Protein AF-C6DKJ7-F1 (afdb_monomer)

Solvent-accessible surface area (backbone atoms only — not comparable to full-atom values): 7441 Å² total; per-residue (Å²): 131,73,74,78,54,55,64,59,54,50,43,50,53,52,26,41,51,47,9,17,54,28,0,32,54,20,12,51,57,37,45,74,79,52,67,38,69,73,48,68,79,42,57,70,64,60,44,50,50,52,48,45,51,53,3,28,54,41,7,52,66,43,38,61,57,52,24,60,75,70,73,45,65,43,76,41,64,68,49,15,34,53,46,4,19,51,41,1,23,50,49,41,45,51,53,29,50,52,49,36,51,53,49,54,54,50,53,54,54,52,50,52,52,53,50,50,53,52,49,51,54,53,52,55,51,53,51,53,52,54,56,68,72,56,71,88,84,79,78,80,84,79,132

Radius of gyration: 30.38 Å; Cα contacts (8 Å, |Δi|>4): 147; chains: 1; bounding box: 71×25×101 Å

Structure (mmCIF, N/CA/C/O backbone):
data_AF-C6DKJ7-F1
#
_entry.id   AF-C6DKJ7-F1
#
loop_
_atom_site.group_PDB
_atom_site.id
_atom_site.type_symbol
_atom_site.label_atom_id
_atom_site.label_alt_id
_atom_site.label_comp_id
_atom_site.label_asym_id
_atom_site.label_entity_id
_atom_site.label_seq_id
_atom_site.pdbx_PDB_ins_code
_atom_site.Cartn_x
_atom_site.Cartn_y
_atom_site.Cartn_z
_atom_site.occupancy
_atom_site.B_iso_or_equiv
_atom_site.auth_seq_id
_atom_site.auth_comp_id
_atom_site.auth_asym_id
_atom_site.auth_atom_id
_atom_site.pdbx_PDB_model_num
ATOM 1 N N . MET A 1 1 ? 33.223 12.433 -13.698 1.00 50.94 1 MET A N 1
ATOM 2 C CA . MET A 1 1 ? 31.825 12.164 -13.315 1.00 50.94 1 MET A CA 1
ATOM 3 C C . MET A 1 1 ? 31.233 11.403 -14.484 1.00 50.94 1 MET A C 1
ATOM 5 O O . MET A 1 1 ? 31.073 11.998 -15.542 1.00 50.94 1 MET A O 1
ATOM 9 N N . ASP A 1 2 ? 31.111 10.082 -14.354 1.00 52.84 2 ASP A N 1
ATOM 10 C CA . ASP A 1 2 ? 30.695 9.205 -15.452 1.00 52.84 2 ASP A CA 1
ATOM 11 C C . ASP A 1 2 ? 29.258 9.528 -15.867 1.00 52.84 2 ASP A C 1
ATOM 13 O O . ASP A 1 2 ? 28.304 9.329 -15.116 1.00 52.84 2 ASP A O 1
ATOM 17 N N . THR A 1 3 ? 29.101 10.058 -17.076 1.00 59.78 3 THR A N 1
ATOM 18 C CA . THR A 1 3 ? 27.813 10.469 -17.653 1.00 59.78 3 THR A CA 1
ATOM 19 C C . THR A 1 3 ? 26.921 9.283 -18.030 1.00 59.78 3 THR A C 1
ATOM 21 O O . THR A 1 3 ? 25.746 9.473 -18.334 1.00 59.78 3 THR A O 1
ATOM 24 N N . SER A 1 4 ? 27.442 8.056 -17.951 1.00 61.59 4 SER A N 1
ATOM 25 C CA . SER A 1 4 ? 26.729 6.798 -18.195 1.00 61.59 4 SER A CA 1
ATOM 26 C C . SER A 1 4 ? 25.789 6.377 -17.057 1.00 61.59 4 SER A C 1
ATOM 28 O O . SER A 1 4 ? 24.898 5.565 -17.291 1.00 61.59 4 SER A O 1
ATOM 30 N N . GLN A 1 5 ? 25.932 6.935 -15.847 1.00 60.50 5 GLN A N 1
ATOM 31 C CA . GLN A 1 5 ? 25.065 6.594 -14.705 1.00 60.50 5 GLN A CA 1
ATOM 32 C C . GLN A 1 5 ? 23.765 7.402 -14.643 1.00 60.50 5 GLN A C 1
ATOM 34 O O . GLN A 1 5 ? 22.784 6.947 -14.059 1.00 60.50 5 GLN A O 1
ATOM 39 N N . LEU A 1 6 ? 23.731 8.578 -15.273 1.00 64.06 6 LEU A N 1
ATOM 40 C CA . LEU A 1 6 ? 22.540 9.426 -15.329 1.00 64.06 6 LEU A CA 1
ATOM 41 C C . LEU A 1 6 ? 21.314 8.710 -15.929 1.00 64.06 6 LEU A C 1
ATOM 43 O O . LEU A 1 6 ? 20.286 8.697 -15.256 1.00 64.06 6 LEU A O 1
ATOM 47 N N . PRO A 1 7 ? 21.376 8.082 -17.123 1.00 72.69 7 PRO A N 1
ATOM 48 C CA . PRO A 1 7 ? 20.193 7.462 -17.729 1.00 72.69 7 PRO A CA 1
ATOM 49 C C . PRO A 1 7 ? 19.621 6.304 -16.897 1.00 72.69 7 PRO A C 1
ATOM 51 O O . PRO A 1 7 ? 18.408 6.153 -16.818 1.00 72.69 7 PRO A O 1
ATOM 54 N N . ILE A 1 8 ? 20.476 5.542 -16.209 1.00 74.31 8 ILE A N 1
ATOM 55 C CA . ILE A 1 8 ? 20.061 4.399 -15.381 1.00 74.31 8 ILE A CA 1
ATOM 56 C C . ILE A 1 8 ? 19.268 4.871 -14.155 1.00 74.31 8 ILE A C 1
ATOM 58 O O . ILE A 1 8 ? 18.241 4.291 -13.812 1.00 74.31 8 ILE A O 1
ATOM 62 N N . ILE A 1 9 ? 19.720 5.948 -13.507 1.00 76.38 9 ILE A N 1
ATOM 63 C CA . ILE A 1 9 ? 19.043 6.515 -12.334 1.00 76.38 9 ILE A CA 1
ATOM 64 C C . ILE A 1 9 ? 17.666 7.075 -12.720 1.00 76.38 9 ILE A C 1
ATOM 66 O O . ILE A 1 9 ? 16.702 6.887 -11.977 1.00 76.38 9 ILE A O 1
ATOM 70 N N . TYR A 1 10 ? 17.554 7.722 -13.887 1.00 80.00 10 TYR A N 1
ATOM 71 C CA . TYR A 1 10 ? 16.272 8.229 -14.384 1.00 80.00 10 TYR A CA 1
ATOM 72 C C . TYR A 1 10 ? 15.271 7.106 -14.668 1.00 80.00 10 TYR A C 1
ATOM 74 O O . TYR A 1 10 ? 14.123 7.218 -14.244 1.00 80.00 10 TYR A O 1
ATOM 82 N N . ASP A 1 11 ? 15.691 6.016 -15.311 1.00 79.44 11 ASP A N 1
ATOM 83 C CA . ASP A 1 11 ? 14.802 4.882 -15.596 1.00 79.44 11 ASP A CA 1
ATOM 84 C C . ASP A 1 11 ? 14.279 4.214 -14.317 1.00 79.44 11 ASP A C 1
ATOM 86 O O . ASP A 1 11 ? 13.101 3.855 -14.242 1.00 79.44 11 ASP A O 1
ATOM 90 N N . ILE A 1 12 ? 15.121 4.087 -13.287 1.00 78.81 12 ILE A N 1
ATOM 91 C CA . ILE A 1 12 ? 14.716 3.533 -11.986 1.00 78.81 12 ILE A CA 1
ATOM 92 C C . ILE A 1 12 ? 13.700 4.458 -11.303 1.00 78.81 12 ILE A C 1
ATOM 94 O O . ILE A 1 12 ? 12.620 4.008 -10.931 1.00 78.81 12 ILE A O 1
ATOM 98 N N . LEU A 1 13 ? 13.987 5.763 -11.223 1.00 83.81 13 LEU A N 1
ATOM 99 C CA . LEU A 1 13 ? 13.076 6.750 -10.627 1.00 83.81 13 LEU A CA 1
ATOM 100 C C . LEU A 1 13 ? 11.719 6.804 -11.338 1.00 83.81 13 LEU A C 1
ATOM 102 O O . LEU A 1 13 ? 10.680 6.891 -10.685 1.00 83.81 13 LEU A O 1
ATOM 106 N N . ILE A 1 14 ? 11.711 6.747 -12.672 1.00 86.06 14 ILE A N 1
ATOM 107 C CA . ILE A 1 14 ? 10.474 6.721 -13.462 1.00 86.06 14 ILE A CA 1
ATOM 108 C C . ILE A 1 14 ? 9.679 5.452 -13.149 1.00 86.06 14 ILE A C 1
ATOM 110 O O . ILE A 1 14 ? 8.469 5.525 -12.924 1.00 86.06 14 ILE A O 1
ATOM 114 N N . SER A 1 15 ? 10.353 4.305 -13.083 1.00 86.12 15 SER A N 1
ATOM 115 C CA . SER A 1 15 ? 9.722 3.021 -12.767 1.00 86.12 15 SER A CA 1
ATOM 116 C C . SER A 1 15 ? 9.117 3.015 -11.363 1.00 86.12 15 SER A C 1
ATOM 118 O O . SER A 1 15 ? 7.985 2.568 -11.195 1.00 86.12 15 SER A O 1
ATOM 120 N N . ASP A 1 16 ? 9.806 3.592 -10.378 1.00 87.44 16 ASP A N 1
ATOM 121 C CA . ASP A 1 16 ? 9.319 3.705 -9.000 1.00 87.44 16 ASP A CA 1
ATOM 122 C C . ASP A 1 16 ? 8.114 4.644 -8.883 1.00 87.44 16 ASP A C 1
ATOM 124 O O . ASP A 1 16 ? 7.165 4.351 -8.151 1.00 87.44 16 ASP A O 1
ATOM 128 N N . ILE A 1 17 ? 8.099 5.755 -9.627 1.00 88.88 17 ILE A N 1
ATOM 129 C CA . ILE A 1 17 ? 6.941 6.659 -9.684 1.00 88.88 17 ILE A CA 1
ATOM 130 C C . ILE A 1 17 ? 5.742 5.934 -10.302 1.00 88.88 17 ILE A C 1
ATOM 132 O O . ILE A 1 17 ? 4.644 5.974 -9.744 1.00 88.88 17 ILE A O 1
ATOM 136 N N . ILE A 1 18 ? 5.943 5.239 -11.424 1.00 90.75 18 ILE A N 1
ATOM 137 C CA . ILE A 1 18 ? 4.889 4.468 -12.095 1.00 90.75 18 ILE A CA 1
ATOM 138 C C . ILE A 1 18 ? 4.353 3.375 -11.164 1.00 90.75 18 ILE A C 1
ATOM 140 O O . ILE A 1 18 ? 3.138 3.248 -11.000 1.00 90.75 18 ILE A O 1
ATOM 144 N N . ALA A 1 19 ? 5.242 2.631 -10.508 1.00 91.38 19 ALA A N 1
ATOM 145 C CA . ALA A 1 19 ? 4.880 1.610 -9.536 1.00 91.38 19 ALA A CA 1
ATOM 146 C C . ALA A 1 19 ? 4.116 2.196 -8.342 1.00 91.38 19 ALA A C 1
ATOM 148 O O . ALA A 1 19 ? 3.133 1.613 -7.894 1.00 91.38 19 ALA A O 1
ATOM 149 N N . SER A 1 20 ? 4.509 3.374 -7.861 1.00 90.19 20 SER A N 1
ATOM 150 C CA . SER A 1 20 ? 3.837 4.070 -6.759 1.00 90.19 20 SER A CA 1
ATOM 151 C C . SER A 1 20 ? 2.426 4.519 -7.129 1.00 90.19 20 SER A C 1
ATOM 153 O O . SER A 1 20 ? 1.491 4.346 -6.345 1.00 90.19 20 SER A O 1
ATOM 155 N N . VAL A 1 21 ? 2.245 5.052 -8.341 1.00 91.62 21 VAL A N 1
ATOM 156 C CA . VAL A 1 21 ? 0.925 5.417 -8.872 1.00 91.62 21 VAL A CA 1
ATOM 157 C C . VAL A 1 21 ? 0.061 4.169 -9.041 1.00 91.62 21 VAL A C 1
ATOM 159 O O . VAL A 1 21 ? -1.083 4.148 -8.589 1.00 91.62 21 VAL A O 1
ATOM 162 N N . ALA A 1 22 ? 0.604 3.099 -9.624 1.00 91.75 22 ALA A N 1
ATOM 163 C CA . ALA A 1 22 ? -0.110 1.834 -9.754 1.00 91.75 22 ALA A CA 1
ATOM 164 C C . ALA A 1 22 ? -0.482 1.249 -8.383 1.00 91.75 22 ALA A C 1
ATOM 166 O O . ALA A 1 22 ? -1.608 0.792 -8.185 1.00 91.75 22 ALA A O 1
ATOM 167 N N . GLY A 1 23 ? 0.425 1.345 -7.411 1.00 91.06 23 GLY A N 1
ATOM 168 C CA . GLY A 1 23 ? 0.188 0.964 -6.029 1.00 91.06 23 GLY A CA 1
ATOM 169 C C . GLY A 1 23 ? -0.919 1.763 -5.380 1.00 91.06 23 GLY A C 1
ATOM 170 O O . GLY A 1 23 ? -1.775 1.172 -4.731 1.00 91.06 23 GLY A O 1
ATOM 171 N N . LEU A 1 24 ? -1.001 3.072 -5.605 1.00 91.94 24 LEU A N 1
ATOM 172 C CA . LEU A 1 24 ? -2.139 3.871 -5.155 1.00 91.94 24 LEU A CA 1
ATOM 173 C C . LEU A 1 24 ? -3.471 3.320 -5.684 1.00 91.94 24 LEU A C 1
ATOM 175 O O . LEU A 1 24 ? -4.398 3.133 -4.897 1.00 91.94 24 LEU A O 1
ATOM 179 N N . PHE A 1 25 ? -3.562 2.989 -6.975 1.00 91.12 25 PHE A N 1
ATOM 180 C CA . PHE A 1 25 ? -4.770 2.371 -7.536 1.00 91.12 25 PHE A CA 1
ATOM 181 C C . PHE A 1 25 ? -5.050 0.983 -6.945 1.00 91.12 25 PHE A C 1
ATOM 183 O O . PHE A 1 25 ? -6.204 0.671 -6.645 1.00 91.12 25 PHE A O 1
ATOM 190 N N . GLY A 1 26 ? -4.008 0.183 -6.711 1.00 88.81 26 GLY A N 1
ATOM 191 C CA . GLY A 1 26 ? -4.095 -1.097 -6.009 1.00 88.81 26 GLY A CA 1
ATOM 192 C C . GLY A 1 26 ? -4.718 -0.954 -4.624 1.00 88.81 26 GLY A C 1
ATOM 193 O O . GLY A 1 26 ? -5.763 -1.541 -4.343 1.00 88.81 26 GLY A O 1
ATOM 194 N N . GLY A 1 27 ? -4.143 -0.109 -3.774 1.00 86.56 27 GLY A N 1
ATOM 195 C CA . GLY A 1 27 ? -4.638 0.103 -2.416 1.00 86.56 27 GLY A CA 1
ATOM 196 C C . GLY A 1 27 ? -6.024 0.740 -2.360 1.00 86.56 27 GLY A C 1
ATOM 197 O O . GLY A 1 27 ? -6.862 0.316 -1.563 1.00 86.56 27 GLY A O 1
ATOM 198 N N . LEU A 1 28 ? -6.312 1.706 -3.239 1.00 88.06 28 LEU A N 1
ATOM 199 C CA . LEU A 1 28 ? -7.645 2.305 -3.342 1.00 88.06 28 LEU A CA 1
ATOM 200 C C . LEU A 1 28 ? -8.697 1.278 -3.755 1.00 88.06 28 LEU A C 1
ATOM 202 O O . LEU A 1 28 ? -9.786 1.273 -3.186 1.00 88.06 28 LEU A O 1
ATOM 206 N N . SER A 1 29 ? -8.377 0.388 -4.699 1.00 87.56 29 SER A N 1
ATOM 207 C CA . SER A 1 29 ? -9.318 -0.647 -5.128 1.00 87.56 29 SER A CA 1
ATOM 208 C C . SER A 1 29 ? -9.741 -1.534 -3.956 1.00 87.56 29 SER A C 1
ATOM 210 O O . SER A 1 29 ? -10.935 -1.715 -3.732 1.00 87.56 29 SER A O 1
ATOM 212 N N . ILE A 1 30 ? -8.794 -1.969 -3.119 1.00 83.8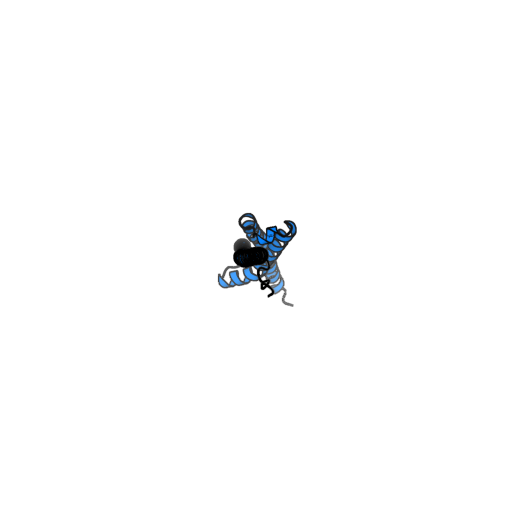8 30 ILE A N 1
ATOM 213 C CA . ILE A 1 30 ? -9.089 -2.764 -1.920 1.00 83.88 30 ILE A CA 1
ATOM 214 C C . ILE A 1 30 ? -9.864 -1.944 -0.888 1.00 83.88 30 ILE A C 1
ATOM 216 O O . ILE A 1 30 ? -10.811 -2.456 -0.296 1.00 83.88 30 ILE A O 1
ATOM 220 N N . SER A 1 31 ? -9.534 -0.665 -0.708 1.00 79.50 31 SER A N 1
ATOM 221 C CA . SER A 1 31 ? -10.242 0.216 0.226 1.00 79.50 31 SER A CA 1
ATOM 222 C C . SER A 1 31 ? -11.732 0.385 -0.084 1.00 79.50 31 SER A C 1
ATOM 224 O O . SER A 1 31 ? -12.498 0.658 0.845 1.00 79.50 31 SER A O 1
ATOM 226 N N . PHE A 1 32 ? -12.153 0.286 -1.349 1.00 77.12 32 PHE A N 1
ATOM 227 C CA . PHE A 1 32 ? -13.574 0.357 -1.7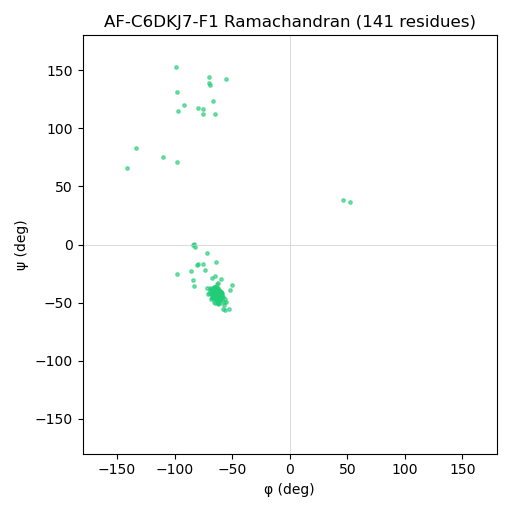03 1.00 77.12 32 PHE A CA 1
ATOM 228 C C . PHE A 1 32 ? -14.333 -0.902 -1.280 1.00 77.12 32 PHE A C 1
ATOM 230 O O . PHE A 1 32 ? -15.472 -0.801 -0.828 1.00 77.12 32 PHE A O 1
ATOM 237 N N . PHE A 1 33 ? -13.704 -2.072 -1.398 1.00 76.00 33 PHE A N 1
ATOM 238 C CA . PHE A 1 33 ? -14.320 -3.351 -1.038 1.00 76.00 33 PHE A CA 1
ATOM 239 C C . PHE A 1 33 ? -14.199 -3.672 0.451 1.00 76.00 33 PHE A C 1
ATOM 241 O O . PHE A 1 33 ? -15.075 -4.323 1.016 1.00 76.00 33 PHE A O 1
ATOM 248 N N . TRP A 1 34 ? -13.131 -3.209 1.095 1.00 71.06 34 TRP A N 1
ATOM 249 C CA . TRP A 1 34 ? -12.799 -3.558 2.466 1.00 71.06 34 TRP A CA 1
ATOM 250 C C . TRP A 1 34 ? -12.431 -2.295 3.241 1.00 71.06 34 TRP A C 1
ATOM 252 O O . TRP A 1 34 ? -11.266 -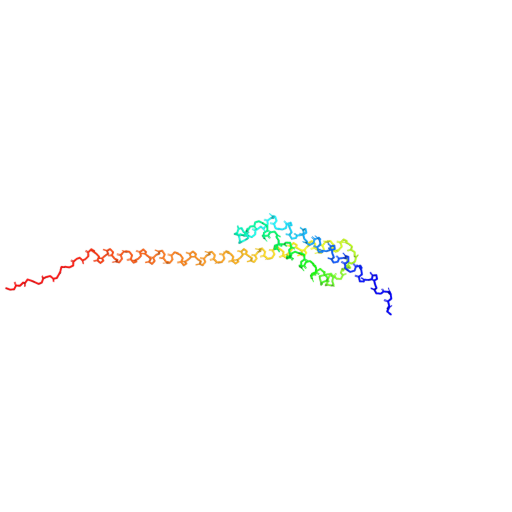1.940 3.397 1.00 71.06 34 TRP A O 1
ATOM 262 N N . ARG A 1 35 ? -13.448 -1.578 3.729 1.00 68.44 35 ARG A N 1
ATOM 263 C CA . ARG A 1 35 ? -13.245 -0.387 4.560 1.00 68.44 35 ARG A CA 1
ATOM 264 C C . ARG A 1 35 ? -13.231 -0.783 6.044 1.00 68.44 35 ARG A C 1
ATOM 266 O O . ARG A 1 35 ? -14.228 -1.318 6.527 1.00 68.44 35 ARG A O 1
ATOM 273 N N . PRO A 1 36 ? -12.143 -0.539 6.792 1.00 64.19 36 PRO A N 1
ATOM 274 C CA . PRO A 1 36 ? -12.043 -0.966 8.188 1.00 64.19 36 PRO A CA 1
ATOM 275 C C .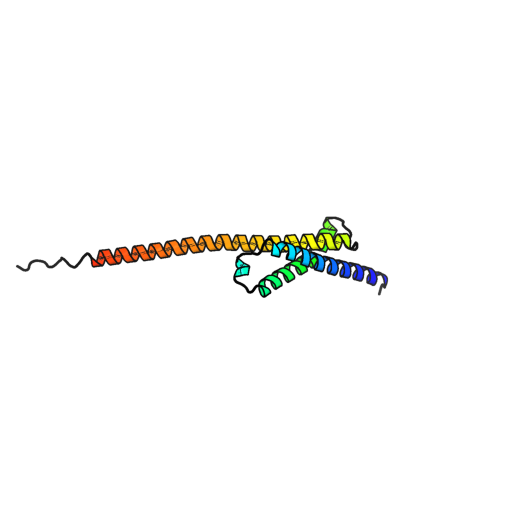 PRO A 1 36 ? -12.993 -0.182 9.101 1.00 64.19 36 PRO A C 1
ATOM 277 O O . PRO A 1 36 ? -13.089 1.044 9.027 1.00 64.19 36 PRO A O 1
ATOM 280 N N . GLN A 1 37 ? -13.656 -0.893 10.015 1.00 61.72 37 GLN A N 1
ATOM 281 C CA . GLN A 1 37 ? -14.695 -0.343 10.892 1.00 61.72 37 GLN A CA 1
ATOM 282 C C . GLN A 1 37 ? -14.168 0.761 11.831 1.00 61.72 37 GLN A C 1
ATOM 284 O O . GLN A 1 37 ? -14.863 1.749 12.060 1.00 61.72 37 GLN A O 1
ATOM 289 N N . LYS A 1 38 ? -12.90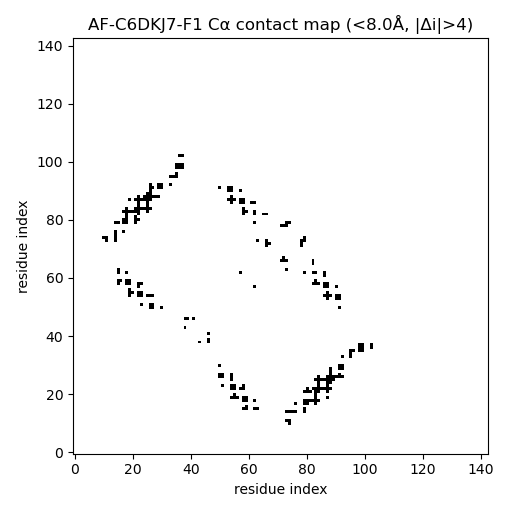3 0.675 12.283 1.00 59.41 38 LYS A N 1
ATOM 290 C CA . LYS A 1 38 ? -12.242 1.739 13.072 1.00 59.41 38 LYS A CA 1
ATOM 291 C C . LYS A 1 38 ? -12.032 3.047 12.307 1.00 59.41 38 LYS A C 1
ATOM 293 O O . LYS A 1 38 ? -12.012 4.109 12.918 1.00 59.41 38 LYS A O 1
ATOM 298 N N . LEU A 1 39 ? -11.920 2.996 10.981 1.00 58.31 39 LEU A N 1
ATOM 299 C CA . LEU A 1 39 ? -11.827 4.190 10.133 1.00 58.31 39 LEU A CA 1
ATOM 300 C C . LEU A 1 39 ? -13.194 4.802 9.810 1.00 58.31 39 LEU A C 1
ATOM 302 O O . LEU A 1 39 ? -13.256 5.823 9.129 1.00 58.31 39 LEU A O 1
ATOM 306 N N . ASN A 1 40 ? -14.282 4.218 10.319 1.00 62.09 40 ASN A N 1
ATOM 307 C CA . ASN A 1 40 ? -15.603 4.835 10.284 1.00 62.09 40 ASN A CA 1
ATOM 308 C C . ASN A 1 40 ? -15.790 5.881 11.400 1.00 62.09 40 ASN A C 1
ATOM 310 O O . ASN A 1 40 ? -16.677 6.720 11.290 1.00 62.09 40 ASN A O 1
ATOM 314 N N . ASN A 1 41 ? -14.942 5.849 12.438 1.00 64.81 41 ASN A N 1
ATOM 315 C CA . ASN A 1 41 ? -14.906 6.864 13.499 1.00 64.81 41 ASN A CA 1
ATOM 316 C C . ASN A 1 41 ? -14.152 8.135 13.079 1.00 64.81 41 ASN A C 1
ATOM 318 O O . ASN A 1 41 ? -14.282 9.168 13.728 1.00 64.81 41 ASN A O 1
ATOM 322 N N . TYR A 1 42 ? -13.357 8.054 12.011 1.00 67.94 42 TYR A N 1
ATOM 323 C CA . TYR A 1 42 ? -12.656 9.189 11.423 1.00 67.94 42 TYR A CA 1
ATOM 324 C C . TYR A 1 42 ? -13.427 9.723 10.218 1.00 67.94 42 TYR A C 1
ATOM 326 O O . TYR A 1 42 ? -14.114 8.976 9.513 1.00 67.94 42 TYR A O 1
ATOM 334 N N . ASP A 1 43 ? -13.253 11.013 9.933 1.00 74.94 43 ASP A N 1
ATOM 335 C CA . ASP A 1 43 ? -13.797 11.611 8.721 1.00 74.94 43 ASP A CA 1
ATOM 336 C C . ASP A 1 43 ? -13.314 10.863 7.475 1.00 74.94 43 ASP A C 1
ATOM 338 O O . ASP A 1 43 ? -12.156 10.442 7.371 1.00 74.94 43 ASP A O 1
ATOM 342 N N . LYS A 1 44 ? -14.212 10.730 6.490 1.00 76.25 44 LYS A N 1
ATOM 343 C CA . LYS A 1 44 ? -13.954 10.024 5.221 1.00 76.25 44 LYS A CA 1
ATOM 344 C C . LYS A 1 44 ? -12.650 10.480 4.553 1.00 76.25 44 LYS A C 1
ATOM 346 O O . LYS A 1 44 ? -11.955 9.657 3.965 1.00 76.25 44 LYS A O 1
ATOM 351 N N . PHE A 1 45 ? -12.309 11.762 4.689 1.00 79.06 45 PHE A N 1
ATOM 352 C CA . PHE A 1 45 ? -11.080 12.349 4.157 1.00 79.06 45 PHE A CA 1
ATOM 353 C C . PHE A 1 45 ? -9.813 11.837 4.848 1.00 79.06 45 PHE A C 1
ATOM 355 O O . PHE A 1 45 ? -8.866 11.461 4.163 1.00 79.06 45 PHE A O 1
ATOM 362 N N . ILE A 1 46 ? -9.798 11.765 6.182 1.00 83.00 46 ILE A N 1
ATOM 363 C CA . ILE A 1 46 ? -8.643 11.262 6.941 1.00 83.00 46 ILE A CA 1
ATOM 364 C C . ILE A 1 46 ? -8.416 9.785 6.633 1.00 83.00 46 ILE A C 1
ATOM 366 O O . ILE A 1 46 ? -7.283 9.355 6.420 1.00 83.00 46 ILE A O 1
ATOM 370 N N . ALA A 1 47 ? -9.504 9.022 6.530 1.00 79.50 47 ALA A N 1
ATOM 371 C CA . ALA A 1 47 ? -9.425 7.618 6.172 1.00 79.50 47 ALA A CA 1
ATOM 372 C C . ALA A 1 47 ? -8.814 7.392 4.784 1.00 79.50 47 ALA A C 1
ATOM 374 O O . ALA A 1 47 ? -7.920 6.563 4.629 1.00 79.50 47 ALA A O 1
ATOM 375 N N . ALA A 1 48 ? -9.261 8.161 3.790 1.00 82.69 48 ALA A N 1
ATOM 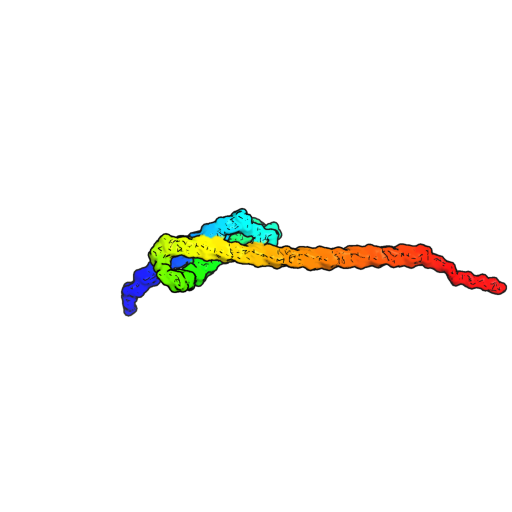376 C CA . ALA A 1 48 ? -8.714 8.098 2.441 1.00 82.69 48 ALA A CA 1
ATOM 377 C C . ALA A 1 48 ? -7.235 8.515 2.402 1.00 82.69 48 ALA A C 1
ATOM 379 O O . ALA A 1 48 ? -6.434 7.863 1.735 1.00 82.69 48 ALA A O 1
ATOM 380 N N . LEU A 1 49 ? -6.855 9.555 3.151 1.00 88.00 49 LEU A N 1
ATOM 381 C CA . LEU A 1 49 ? -5.478 10.041 3.206 1.00 88.00 49 LEU A CA 1
ATOM 382 C C . LEU A 1 49 ? -4.512 8.978 3.746 1.00 88.00 49 LEU A C 1
ATOM 384 O O . LEU A 1 49 ? -3.458 8.753 3.157 1.00 88.00 49 LEU A O 1
ATOM 388 N N . ILE A 1 50 ? -4.883 8.293 4.830 1.00 85.75 50 ILE A N 1
ATOM 389 C CA . ILE A 1 50 ? -4.065 7.220 5.414 1.00 85.75 50 ILE A CA 1
ATOM 390 C C . ILE A 1 50 ? -3.838 6.102 4.390 1.00 85.75 50 ILE A C 1
ATOM 392 O O . ILE A 1 50 ? -2.714 5.636 4.217 1.00 85.75 50 ILE A O 1
ATOM 396 N N . ILE A 1 51 ? -4.891 5.706 3.677 1.00 86.31 51 ILE A N 1
ATOM 397 C CA . ILE A 1 51 ? -4.832 4.645 2.666 1.00 86.31 51 ILE A CA 1
ATOM 398 C C . ILE A 1 51 ? -3.917 5.043 1.508 1.00 86.31 51 ILE A C 1
ATOM 400 O O . ILE A 1 51 ? -3.072 4.251 1.100 1.00 86.31 51 ILE A O 1
ATOM 404 N N . ILE A 1 52 ? -4.038 6.279 1.024 1.00 88.38 52 ILE A N 1
ATOM 405 C CA . ILE A 1 52 ? -3.180 6.834 -0.028 1.00 88.38 52 ILE A CA 1
ATOM 406 C C . ILE A 1 52 ? -1.706 6.779 0.388 1.00 88.38 52 ILE A C 1
ATOM 408 O O . ILE A 1 52 ? -0.881 6.265 -0.367 1.00 88.38 52 ILE A O 1
ATOM 412 N N . ILE A 1 53 ? -1.383 7.259 1.593 1.00 90.12 53 ILE A N 1
ATOM 413 C CA . ILE A 1 53 ? -0.004 7.301 2.095 1.00 90.12 53 ILE A CA 1
ATOM 414 C C . ILE A 1 53 ? 0.567 5.886 2.206 1.00 90.12 53 ILE A C 1
ATOM 416 O O . ILE A 1 53 ? 1.627 5.612 1.653 1.00 90.12 53 ILE A O 1
ATOM 420 N N . ILE A 1 54 ? -0.153 4.971 2.859 1.00 88.50 54 ILE A N 1
ATOM 421 C CA . ILE A 1 54 ? 0.299 3.585 3.039 1.00 88.50 54 ILE A CA 1
ATOM 422 C C . ILE A 1 54 ? 0.518 2.904 1.690 1.00 88.50 54 ILE A C 1
ATOM 424 O O . ILE A 1 54 ? 1.500 2.184 1.519 1.00 88.50 54 ILE A O 1
ATOM 428 N N . SER A 1 55 ? -0.371 3.138 0.726 1.00 89.88 55 SER A N 1
ATOM 429 C CA . SER A 1 55 ? -0.288 2.489 -0.576 1.00 89.88 55 SER A CA 1
ATOM 430 C C . SER A 1 55 ? 0.912 2.966 -1.390 1.00 89.88 55 SER A C 1
ATOM 432 O O . SER A 1 55 ? 1.669 2.144 -1.905 1.00 89.88 55 SER A O 1
ATOM 434 N N . ILE A 1 56 ? 1.120 4.287 -1.463 1.00 89.25 56 ILE A N 1
ATOM 435 C CA . ILE A 1 56 ? 2.270 4.882 -2.157 1.00 89.25 56 ILE A CA 1
ATOM 436 C C . ILE A 1 56 ? 3.568 4.443 -1.479 1.00 89.25 56 ILE A C 1
ATOM 438 O O . ILE A 1 56 ? 4.470 3.954 -2.151 1.00 89.25 56 ILE A O 1
ATOM 442 N N . SER A 1 57 ? 3.661 4.576 -0.152 1.00 89.19 57 SER A N 1
ATOM 443 C CA . SER A 1 57 ? 4.874 4.231 0.594 1.00 89.19 57 SER A CA 1
ATOM 444 C C . SER A 1 57 ? 5.220 2.747 0.487 1.00 89.19 57 SER A C 1
ATOM 446 O O . SER A 1 57 ? 6.392 2.406 0.338 1.00 89.19 57 SER A O 1
ATOM 448 N N . ALA A 1 58 ? 4.222 1.861 0.523 1.00 89.62 58 ALA A N 1
ATOM 449 C CA . ALA A 1 58 ? 4.452 0.432 0.360 1.00 89.62 58 ALA A CA 1
ATOM 450 C C . ALA A 1 58 ? 4.918 0.091 -1.057 1.00 89.62 58 ALA A C 1
ATOM 452 O O . ALA A 1 58 ? 5.895 -0.635 -1.205 1.00 89.62 58 ALA A O 1
ATOM 453 N N . ALA A 1 59 ? 4.267 0.630 -2.090 1.00 89.50 59 ALA A N 1
ATOM 454 C CA . ALA A 1 59 ? 4.676 0.388 -3.468 1.00 89.50 59 ALA A CA 1
ATOM 455 C C . ALA A 1 59 ? 6.085 0.931 -3.743 1.00 89.50 59 ALA A C 1
ATOM 457 O O . ALA A 1 59 ? 6.930 0.187 -4.227 1.00 89.50 59 ALA A O 1
ATOM 458 N N . PHE A 1 60 ? 6.379 2.166 -3.333 1.00 87.88 60 PHE A N 1
ATOM 459 C CA . PHE A 1 60 ? 7.709 2.758 -3.486 1.00 87.88 60 PHE A CA 1
ATOM 460 C C . PHE A 1 60 ? 8.802 1.942 -2.776 1.00 87.88 60 PHE A C 1
ATOM 462 O O . PHE A 1 60 ? 9.878 1.735 -3.321 1.00 87.88 60 PHE A O 1
ATOM 469 N N . SER A 1 61 ? 8.532 1.443 -1.564 1.00 87.69 61 SER A N 1
ATOM 470 C CA . SER A 1 61 ? 9.544 0.733 -0.774 1.00 87.69 61 SER A CA 1
ATOM 471 C C . SER A 1 61 ? 9.701 -0.750 -1.124 1.00 87.69 61 SER A C 1
ATOM 473 O O . SER A 1 61 ? 10.809 -1.268 -1.008 1.00 87.69 61 SER A O 1
ATOM 475 N N . LEU A 1 62 ? 8.622 -1.467 -1.466 1.00 87.00 62 LEU A N 1
ATOM 476 C CA . LEU A 1 62 ? 8.661 -2.928 -1.643 1.00 87.00 62 LEU A CA 1
ATOM 477 C C . LEU A 1 62 ? 8.800 -3.370 -3.098 1.00 87.00 62 LEU A C 1
ATOM 479 O O . LEU A 1 62 ? 9.274 -4.481 -3.327 1.00 87.00 62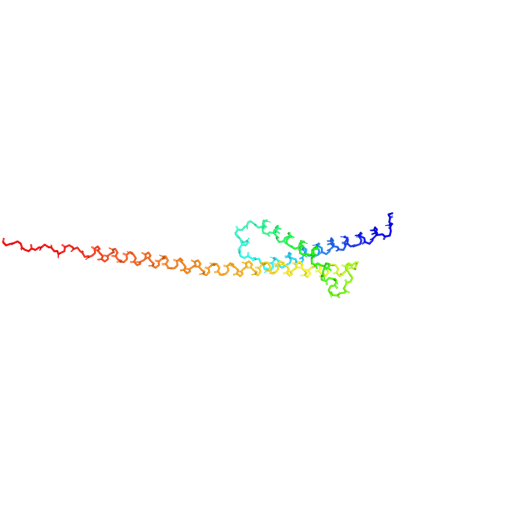 LEU A O 1
ATOM 483 N N . VAL A 1 63 ? 8.383 -2.563 -4.076 1.00 88.31 63 VAL A N 1
ATOM 484 C CA . VAL A 1 63 ? 8.365 -3.004 -5.479 1.00 88.31 63 VAL A CA 1
ATOM 485 C C . VAL A 1 63 ? 9.770 -3.342 -5.980 1.00 88.31 63 VAL A C 1
ATOM 487 O O . VAL A 1 63 ? 9.933 -4.385 -6.609 1.00 88.31 63 VAL A O 1
ATOM 490 N N . GLY A 1 64 ? 10.786 -2.550 -5.625 1.00 84.88 64 GLY A N 1
ATOM 491 C CA . GLY A 1 64 ? 12.184 -2.853 -5.954 1.00 84.88 64 GLY A CA 1
ATOM 492 C C . GLY A 1 64 ? 12.674 -4.173 -5.345 1.00 84.88 64 GLY A C 1
ATOM 493 O O . GLY A 1 64 ? 13.243 -5.001 -6.051 1.00 84.88 64 GLY A O 1
ATOM 494 N N . ILE A 1 65 ? 12.364 -4.419 -4.066 1.00 87.44 65 ILE A N 1
ATOM 495 C CA . ILE A 1 65 ? 12.730 -5.660 -3.357 1.00 87.44 65 ILE A CA 1
ATOM 496 C C . ILE A 1 65 ? 12.059 -6.876 -4.010 1.00 87.44 65 ILE A C 1
ATOM 498 O O . ILE A 1 65 ? 12.679 -7.916 -4.220 1.00 87.44 65 ILE A O 1
ATOM 502 N N . ILE A 1 66 ? 10.773 -6.754 -4.340 1.00 87.31 66 ILE A N 1
ATOM 503 C CA . ILE A 1 66 ? 9.994 -7.837 -4.944 1.00 87.31 66 ILE A CA 1
ATOM 504 C C . ILE A 1 66 ? 10.456 -8.112 -6.378 1.00 87.31 66 ILE A C 1
ATOM 506 O O . ILE A 1 66 ? 10.518 -9.270 -6.789 1.00 87.31 66 ILE A O 1
ATOM 510 N N . ALA A 1 67 ? 10.809 -7.072 -7.131 1.00 86.88 67 ALA A N 1
ATOM 511 C CA . ALA A 1 67 ? 11.358 -7.212 -8.472 1.00 86.88 67 ALA A CA 1
ATOM 512 C C . ALA A 1 67 ? 12.718 -7.915 -8.468 1.00 86.88 67 ALA A C 1
ATOM 514 O O . ALA A 1 67 ? 12.930 -8.812 -9.284 1.00 86.88 67 ALA A O 1
ATOM 515 N N . GLU A 1 68 ? 13.593 -7.580 -7.517 1.00 87.00 68 GLU A N 1
ATOM 516 C CA . GLU A 1 68 ? 14.858 -8.287 -7.316 1.00 87.00 68 GLU A CA 1
ATOM 517 C C . GLU A 1 68 ? 14.618 -9.764 -6.973 1.00 87.00 68 GLU A C 1
ATOM 519 O O . GLU A 1 68 ? 15.174 -10.650 -7.621 1.00 87.00 68 GLU A O 1
ATOM 524 N N . LEU A 1 69 ? 13.708 -10.048 -6.034 1.00 89.31 69 LEU A N 1
ATOM 525 C CA . LEU A 1 69 ? 13.383 -11.414 -5.614 1.00 89.31 69 LEU A CA 1
ATOM 526 C C . LEU A 1 69 ? 12.831 -12.277 -6.762 1.00 89.31 69 LEU A C 1
ATOM 528 O O . LEU A 1 69 ? 13.189 -13.448 -6.9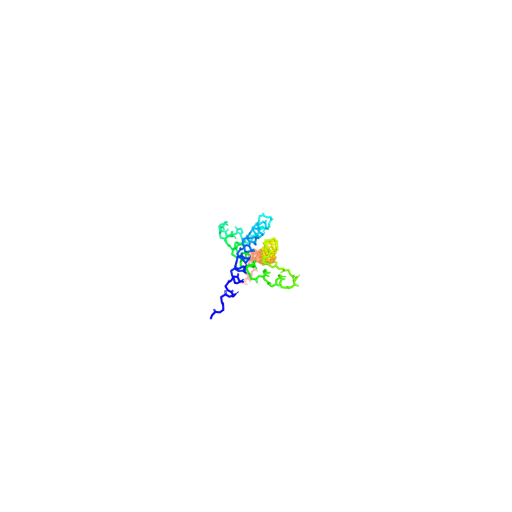03 1.00 89.31 69 LEU A O 1
ATOM 532 N N . LEU A 1 70 ? 11.956 -11.707 -7.590 1.00 87.88 70 LEU A N 1
ATOM 533 C CA . LEU A 1 70 ? 11.345 -12.392 -8.732 1.00 87.88 70 LEU A CA 1
ATOM 534 C C . LEU A 1 70 ? 12.245 -12.393 -9.979 1.00 87.88 70 LEU A C 1
ATOM 536 O O . LEU A 1 70 ? 11.857 -12.974 -10.992 1.00 87.88 70 LEU A O 1
ATOM 540 N N . HIS A 1 71 ? 13.426 -11.764 -9.924 1.00 87.12 71 HIS A N 1
ATOM 541 C CA . HIS A 1 71 ? 14.301 -11.520 -11.077 1.00 87.12 71 HIS A CA 1
ATOM 542 C C . HIS A 1 71 ? 13.566 -10.832 -12.245 1.00 87.12 71 HIS A C 1
ATOM 544 O O . HIS A 1 71 ? 13.800 -11.112 -13.424 1.00 87.12 71 HIS A O 1
ATOM 550 N N . VAL A 1 72 ? 12.644 -9.927 -11.913 1.00 87.00 72 VAL A N 1
ATOM 551 C CA . VAL A 1 72 ? 11.815 -9.188 -12.863 1.00 87.00 72 VAL A CA 1
ATOM 552 C C . VAL A 1 72 ? 12.426 -7.813 -13.091 1.00 87.00 72 VAL A C 1
ATOM 554 O O . VAL A 1 72 ? 12.728 -7.080 -12.156 1.00 87.00 72 VAL A O 1
ATOM 557 N N . ASN A 1 73 ? 12.577 -7.429 -14.358 1.00 83.50 73 ASN A N 1
ATOM 558 C CA . ASN A 1 73 ? 13.081 -6.103 -14.691 1.00 83.50 73 ASN A CA 1
ATOM 559 C C . ASN A 1 73 ? 11.986 -5.045 -14.470 1.00 83.50 73 ASN A C 1
ATOM 561 O O . ASN A 1 73 ? 10.995 -5.032 -15.209 1.00 83.50 73 ASN A O 1
ATOM 565 N N . ILE A 1 74 ? 12.189 -4.170 -13.481 1.00 78.94 74 ILE A N 1
ATOM 566 C CA . ILE A 1 74 ? 11.268 -3.078 -13.142 1.00 78.94 74 ILE A CA 1
ATOM 567 C C . ILE A 1 74 ? 11.298 -1.929 -14.158 1.00 78.94 74 ILE A C 1
ATOM 569 O O . ILE A 1 74 ? 10.305 -1.228 -14.297 1.00 78.94 74 ILE A O 1
ATOM 573 N N . SER A 1 75 ? 12.378 -1.785 -14.937 1.00 81.12 75 SER A N 1
ATOM 574 C CA . SER A 1 75 ? 12.476 -0.797 -16.022 1.00 81.12 75 SER A CA 1
ATOM 575 C C . SER A 1 75 ? 11.469 -1.057 -17.145 1.00 81.12 75 SER A C 1
ATOM 577 O O . SER A 1 75 ? 11.219 -0.188 -17.977 1.00 81.12 75 SER A O 1
ATOM 579 N N . LYS A 1 76 ? 10.870 -2.257 -17.186 1.00 84.69 76 LYS A N 1
ATOM 580 C CA . LYS A 1 76 ? 9.695 -2.517 -18.018 1.00 84.69 76 LYS A CA 1
ATOM 581 C C . LYS A 1 76 ? 8.455 -1.987 -17.314 1.00 84.69 76 LYS A C 1
ATOM 583 O O . LYS A 1 76 ? 8.058 -2.491 -16.263 1.00 84.69 76 LYS A O 1
ATOM 588 N N . MET A 1 77 ? 7.818 -1.015 -17.953 1.00 83.94 77 MET A N 1
ATOM 589 C CA . MET A 1 77 ? 6.628 -0.340 -17.448 1.00 83.94 77 MET A CA 1
ATOM 590 C C . MET A 1 77 ? 5.518 -1.319 -17.033 1.00 83.94 77 MET A C 1
ATOM 592 O O . MET A 1 77 ? 4.889 -1.117 -15.999 1.00 83.94 77 MET A O 1
ATOM 596 N N . GLU A 1 78 ? 5.293 -2.405 -17.777 1.00 89.44 78 GLU A N 1
ATOM 597 C CA . GLU A 1 78 ? 4.250 -3.387 -17.454 1.00 89.44 78 GLU A CA 1
ATOM 598 C C . GLU A 1 78 ? 4.508 -4.081 -16.110 1.00 89.44 78 GLU A C 1
ATOM 600 O O . GLU A 1 78 ? 3.582 -4.290 -15.323 1.00 89.44 78 GLU A O 1
ATOM 605 N N . ASN A 1 79 ? 5.774 -4.389 -15.821 1.00 89.38 79 ASN A N 1
ATOM 606 C CA . ASN A 1 79 ? 6.176 -5.024 -14.571 1.00 89.38 79 ASN A CA 1
ATOM 607 C C . ASN A 1 79 ? 6.059 -4.050 -13.397 1.00 89.38 79 ASN A C 1
ATOM 609 O O . ASN A 1 79 ? 5.545 -4.432 -12.347 1.00 89.38 79 ASN A O 1
ATOM 613 N N . ALA A 1 80 ? 6.483 -2.795 -13.584 1.00 88.56 80 ALA A N 1
ATOM 614 C CA . ALA A 1 80 ? 6.342 -1.742 -12.581 1.00 88.56 80 ALA A CA 1
ATOM 615 C C . ALA A 1 80 ? 4.873 -1.506 -12.207 1.00 88.56 80 ALA A C 1
ATOM 617 O O . ALA A 1 80 ? 4.533 -1.455 -11.026 1.00 88.56 80 ALA A O 1
ATOM 618 N N . ILE A 1 81 ? 3.987 -1.434 -13.205 1.00 90.94 81 ILE A N 1
ATOM 619 C CA . ILE A 1 81 ? 2.547 -1.260 -12.986 1.00 90.94 81 ILE A CA 1
ATOM 620 C C . ILE A 1 81 ? 1.960 -2.474 -12.262 1.00 90.94 81 ILE A C 1
ATOM 622 O O . ILE A 1 81 ? 1.266 -2.313 -11.258 1.00 90.94 81 ILE A O 1
ATOM 626 N N . GLY A 1 82 ? 2.233 -3.687 -12.751 1.00 91.38 82 GLY A N 1
ATOM 627 C CA . GLY A 1 82 ? 1.670 -4.911 -12.181 1.00 91.38 82 GLY A CA 1
ATOM 628 C C . GLY A 1 82 ? 2.109 -5.142 -10.735 1.00 91.38 82 GLY A C 1
ATOM 629 O O . GLY A 1 82 ? 1.272 -5.381 -9.861 1.00 91.38 82 GLY A O 1
ATOM 630 N N . LEU A 1 83 ? 3.413 -5.016 -10.467 1.00 91.94 83 LEU A N 1
ATOM 631 C CA . LEU A 1 83 ? 3.965 -5.154 -9.121 1.00 91.94 83 LEU A CA 1
ATOM 632 C C . LEU A 1 83 ? 3.499 -4.023 -8.210 1.00 91.94 83 LEU A C 1
ATOM 634 O O . LEU A 1 83 ? 3.068 -4.297 -7.094 1.00 91.94 83 LEU A O 1
ATOM 638 N N . GLY A 1 84 ? 3.515 -2.780 -8.693 1.00 90.94 84 GLY A N 1
ATOM 639 C CA . GLY A 1 84 ? 3.002 -1.628 -7.959 1.00 90.94 84 GLY A CA 1
ATOM 640 C C . GLY A 1 84 ? 1.576 -1.858 -7.480 1.00 90.94 84 GLY A C 1
ATOM 641 O O . GLY A 1 84 ? 1.318 -1.824 -6.276 1.00 90.94 84 GLY A O 1
ATOM 642 N N . TYR A 1 85 ? 0.671 -2.188 -8.405 1.00 93.31 85 TYR A N 1
ATOM 643 C CA . TYR A 1 85 ? -0.729 -2.478 -8.100 1.00 93.31 85 TYR A CA 1
ATOM 644 C C . TYR A 1 85 ? -0.881 -3.592 -7.060 1.00 93.31 85 TYR A C 1
ATOM 646 O O . TYR A 1 85 ? -1.588 -3.414 -6.066 1.00 93.31 85 TYR A O 1
ATOM 654 N N . LEU A 1 86 ? -0.197 -4.724 -7.254 1.00 92.88 86 LEU A N 1
ATOM 655 C CA . LEU A 1 86 ? -0.286 -5.867 -6.348 1.00 92.88 86 LEU A CA 1
ATOM 656 C C . LEU A 1 86 ? 0.198 -5.510 -4.935 1.00 92.88 86 LEU A C 1
ATOM 658 O O . LEU A 1 86 ? -0.477 -5.815 -3.952 1.00 92.88 86 LEU A O 1
ATOM 662 N N . VAL A 1 87 ? 1.342 -4.832 -4.831 1.00 93.06 87 VAL A N 1
ATOM 663 C CA . VAL A 1 87 ? 1.929 -4.416 -3.551 1.00 93.06 87 VAL A CA 1
ATOM 664 C C . VAL A 1 87 ? 1.018 -3.432 -2.827 1.00 93.06 87 VAL A C 1
ATOM 666 O O . VAL A 1 87 ? 0.749 -3.609 -1.638 1.00 93.06 87 VAL A O 1
ATOM 669 N N . GLY A 1 88 ? 0.495 -2.431 -3.538 1.00 91.00 88 GLY A N 1
ATOM 670 C CA . GLY A 1 88 ? -0.448 -1.469 -2.973 1.00 91.00 88 GLY A CA 1
ATOM 671 C C . GLY A 1 88 ? -1.728 -2.134 -2.459 1.00 91.00 88 GLY A C 1
ATOM 672 O O . GLY A 1 88 ? -2.155 -1.880 -1.331 1.00 91.00 88 GLY A O 1
ATOM 673 N N . ALA A 1 89 ? -2.300 -3.050 -3.247 1.00 91.94 89 ALA A N 1
ATOM 674 C CA . ALA A 1 89 ? -3.486 -3.819 -2.874 1.00 91.94 89 ALA A CA 1
ATOM 675 C C . ALA A 1 89 ? -3.261 -4.666 -1.610 1.00 91.94 89 ALA A C 1
ATOM 677 O O . ALA A 1 89 ? -4.051 -4.594 -0.665 1.00 91.94 89 ALA A O 1
ATOM 678 N N . ILE A 1 90 ? -2.169 -5.437 -1.566 1.00 91.62 90 ILE A N 1
ATOM 679 C CA . ILE A 1 90 ? -1.838 -6.301 -0.423 1.00 91.62 90 ILE A CA 1
ATOM 680 C C . ILE A 1 90 ? -1.571 -5.466 0.829 1.00 91.62 90 ILE A C 1
ATOM 682 O O . ILE A 1 90 ? -2.071 -5.803 1.901 1.00 91.62 90 ILE A O 1
ATOM 686 N N . SER A 1 91 ? -0.823 -4.369 0.701 1.00 90.94 91 SER A N 1
ATOM 687 C CA . SER A 1 91 ? -0.482 -3.491 1.822 1.00 90.94 91 SER A CA 1
ATOM 688 C C . SER A 1 91 ? -1.733 -2.950 2.517 1.00 90.94 91 SER A C 1
ATOM 690 O O . SER A 1 91 ? -1.942 -3.176 3.712 1.00 90.94 91 SER A O 1
ATOM 692 N N . VAL A 1 92 ? -2.625 -2.307 1.757 1.00 88.12 92 VAL A N 1
ATOM 693 C CA . VAL A 1 92 ? -3.867 -1.753 2.313 1.00 88.12 92 VAL A CA 1
ATOM 694 C C . VAL A 1 92 ? -4.784 -2.863 2.828 1.00 88.12 92 VAL A C 1
ATOM 696 O O . VAL A 1 92 ? -5.412 -2.695 3.877 1.00 88.12 92 VAL A O 1
ATOM 699 N N . GLY A 1 93 ? -4.830 -4.010 2.146 1.00 87.25 93 GLY A N 1
ATOM 700 C CA . GLY A 1 93 ? -5.598 -5.175 2.581 1.00 87.25 93 GLY A CA 1
ATOM 701 C C . GLY A 1 93 ? -5.148 -5.704 3.940 1.00 87.25 93 GLY A C 1
ATOM 702 O O . GLY A 1 93 ? -5.977 -5.897 4.828 1.00 87.25 93 GLY A O 1
ATOM 703 N N . LEU A 1 94 ? -3.839 -5.867 4.145 1.00 88.56 94 LEU A N 1
ATOM 704 C CA . LEU A 1 94 ? -3.266 -6.317 5.415 1.00 88.56 94 LEU A CA 1
ATOM 705 C C . LEU A 1 94 ? -3.505 -5.313 6.540 1.00 88.56 94 LEU A C 1
ATOM 707 O O . LEU A 1 94 ? -3.953 -5.704 7.617 1.00 88.56 94 LEU A O 1
ATOM 711 N N . VAL A 1 95 ? -3.262 -4.022 6.299 1.00 86.44 95 VAL A N 1
ATOM 712 C CA . VAL A 1 95 ? -3.515 -2.975 7.302 1.00 86.44 95 VAL A CA 1
ATOM 713 C C . VAL A 1 95 ? -4.984 -2.965 7.710 1.00 86.44 95 VAL A C 1
ATOM 715 O O . VAL A 1 95 ? -5.311 -2.898 8.895 1.00 86.44 95 VAL A O 1
ATOM 718 N N . THR A 1 96 ? -5.878 -3.089 6.736 1.00 84.69 96 THR A N 1
ATOM 719 C CA . THR A 1 96 ? -7.317 -3.157 6.971 1.00 84.69 96 THR A CA 1
ATOM 720 C C . THR A 1 96 ? -7.705 -4.398 7.771 1.00 84.69 96 THR A C 1
ATOM 722 O O . THR A 1 96 ? -8.490 -4.297 8.717 1.00 84.69 96 THR A O 1
ATOM 725 N N . LEU A 1 97 ? -7.148 -5.560 7.426 1.00 84.44 97 LEU A N 1
ATOM 726 C CA . LEU A 1 97 ? -7.391 -6.815 8.129 1.00 84.44 97 LEU A CA 1
ATOM 727 C C . LEU A 1 97 ? -6.937 -6.719 9.587 1.00 84.44 97 LEU A C 1
ATOM 729 O O . LEU A 1 97 ? -7.701 -7.067 10.487 1.00 84.44 97 LEU A O 1
ATOM 733 N N . LEU A 1 98 ? -5.739 -6.185 9.830 1.00 85.00 98 LEU A N 1
ATOM 734 C CA . LEU A 1 98 ? -5.202 -5.968 11.174 1.00 85.00 98 LEU A CA 1
ATOM 735 C C . LEU A 1 98 ? -6.061 -4.984 11.973 1.00 85.00 98 LEU A C 1
ATOM 737 O O . LEU A 1 98 ? -6.409 -5.258 13.122 1.00 85.00 98 LEU A O 1
ATOM 741 N N . ALA A 1 99 ? -6.460 -3.866 11.364 1.00 80.88 99 ALA A N 1
ATOM 742 C CA . ALA A 1 99 ? -7.330 -2.885 12.006 1.00 80.88 99 ALA A CA 1
ATOM 743 C C . ALA A 1 99 ? -8.680 -3.500 12.405 1.00 80.88 99 ALA A C 1
ATOM 745 O O . ALA A 1 99 ? -9.183 -3.238 13.501 1.00 80.88 99 ALA A O 1
ATOM 746 N N . ASN A 1 100 ? -9.250 -4.344 11.542 1.00 80.12 100 ASN A N 1
ATOM 747 C CA . ASN A 1 100 ? -10.504 -5.031 11.820 1.00 80.12 100 ASN A CA 1
ATOM 748 C C . ASN A 1 100 ? -10.345 -6.107 12.905 1.00 80.12 100 ASN A C 1
ATOM 750 O O . ASN A 1 100 ? -11.177 -6.195 13.804 1.00 80.12 100 ASN A O 1
ATOM 754 N N . PHE A 1 101 ? -9.252 -6.875 12.873 1.00 80.94 101 PHE A N 1
ATOM 755 C CA . PHE A 1 101 ? -8.942 -7.885 13.885 1.00 80.94 101 PHE A CA 1
ATOM 756 C C . PHE A 1 101 ? -8.816 -7.273 15.285 1.00 80.94 101 PHE A C 1
ATOM 758 O O . PHE A 1 101 ? -9.444 -7.752 16.231 1.00 80.94 101 PHE A O 1
ATOM 765 N N . PHE A 1 102 ? -8.064 -6.176 15.420 1.00 79.06 102 PHE A N 1
ATOM 766 C CA . PHE A 1 102 ? -7.945 -5.483 16.701 1.00 79.06 102 PHE A CA 1
ATOM 767 C C . PHE A 1 102 ? -9.272 -4.879 17.157 1.00 79.06 102 PHE A C 1
ATOM 769 O O . PHE A 1 102 ? -9.598 -4.967 18.335 1.00 79.06 102 PHE A O 1
ATOM 776 N N . SER A 1 103 ? -10.068 -4.325 16.237 1.00 74.06 103 SER A N 1
ATOM 777 C CA . SER A 1 103 ? -11.400 -3.808 16.572 1.00 74.06 103 SER A CA 1
ATOM 778 C C . SER A 1 103 ? -12.345 -4.890 17.077 1.00 74.06 103 SER A C 1
ATOM 780 O O . SER A 1 103 ? -13.098 -4.652 18.016 1.00 74.06 103 SER A O 1
ATOM 782 N N . TYR A 1 104 ? -12.320 -6.066 16.452 1.00 74.62 104 TYR A N 1
ATOM 783 C CA . TYR A 1 104 ? -13.147 -7.191 16.864 1.00 74.62 104 TYR A CA 1
ATOM 784 C C . TYR A 1 104 ? -12.769 -7.658 18.272 1.00 74.62 104 TYR A C 1
ATOM 786 O O . TYR A 1 104 ? -13.641 -7.847 19.115 1.00 74.62 104 TYR A O 1
ATOM 794 N N . ARG A 1 105 ? -11.466 -7.783 18.555 1.00 72.25 105 ARG A N 1
ATOM 795 C CA . ARG A 1 105 ? -10.983 -8.215 19.872 1.00 72.25 105 ARG A CA 1
ATOM 796 C C . ARG A 1 105 ? -11.287 -7.199 20.976 1.00 72.25 105 ARG A C 1
ATOM 798 O O . ARG A 1 105 ? -11.731 -7.601 22.042 1.00 72.25 105 ARG A O 1
ATOM 805 N N . GLU A 1 106 ? -11.087 -5.912 20.712 1.00 64.81 106 GLU A N 1
ATOM 806 C CA . GLU A 1 106 ? -11.350 -4.836 21.677 1.00 64.81 106 GLU A CA 1
ATOM 807 C C . GLU A 1 106 ? -12.841 -4.706 22.013 1.00 64.81 106 GLU A C 1
ATOM 809 O O . GLU A 1 106 ? -13.203 -4.565 23.178 1.00 64.81 106 GLU A O 1
ATOM 814 N N . ASN A 1 107 ? -13.722 -4.824 21.013 1.00 66.50 107 ASN A N 1
ATOM 815 C CA . ASN A 1 107 ? -15.164 -4.776 21.251 1.00 66.50 107 ASN A CA 1
ATOM 816 C C . ASN A 1 107 ? -15.651 -5.935 22.131 1.00 66.50 107 ASN A C 1
ATOM 818 O O . ASN A 1 107 ? -16.528 -5.725 22.965 1.00 66.50 107 ASN A O 1
ATOM 822 N N . ASN A 1 108 ? -15.094 -7.138 21.964 1.00 63.53 108 ASN A N 1
ATOM 823 C CA . ASN A 1 108 ? -15.466 -8.285 22.795 1.00 63.53 108 ASN A CA 1
ATOM 824 C C . ASN A 1 108 ? -15.043 -8.081 24.261 1.00 63.53 108 ASN A C 1
ATOM 826 O O . ASN A 1 108 ? -15.839 -8.330 25.159 1.00 63.53 108 ASN A O 1
ATOM 830 N N . ASP A 1 109 ? -13.843 -7.545 24.495 1.00 61.00 109 ASP A N 1
ATOM 831 C CA . ASP A 1 109 ? -13.305 -7.302 25.843 1.00 61.00 109 ASP A CA 1
ATOM 832 C C . ASP A 1 109 ? -14.092 -6.203 26.589 1.00 61.00 109 ASP A C 1
ATOM 834 O O . ASP A 1 109 ? -14.458 -6.342 27.756 1.00 61.00 109 ASP A O 1
ATOM 838 N N . ILE A 1 110 ? -14.455 -5.119 25.890 1.00 64.19 110 ILE A N 1
ATOM 839 C CA . ILE A 1 110 ? -15.251 -4.022 26.467 1.00 64.19 110 ILE A CA 1
ATOM 840 C C . ILE A 1 110 ? -16.673 -4.474 26.817 1.00 64.19 110 ILE A C 1
ATOM 842 O O . ILE A 1 110 ? -17.229 -4.030 27.824 1.00 64.19 110 ILE A O 1
ATOM 846 N N . LEU A 1 111 ? -17.290 -5.330 25.997 1.00 63.44 111 LEU A N 1
ATOM 847 C CA . LEU A 1 111 ? -18.636 -5.838 26.266 1.00 63.44 111 LEU A CA 1
ATOM 848 C C . LEU A 1 111 ? -18.663 -6.762 27.484 1.00 63.44 111 LEU A C 1
ATOM 850 O O . LEU A 1 111 ? -19.603 -6.663 28.278 1.00 63.44 111 LEU A O 1
ATOM 854 N N . ASP A 1 112 ? -17.631 -7.586 27.669 1.00 65.94 112 ASP A N 1
ATOM 855 C CA . ASP A 1 112 ? -17.496 -8.430 28.856 1.00 65.94 112 ASP A CA 1
ATOM 856 C C . ASP A 1 112 ? -17.376 -7.572 30.121 1.00 65.94 112 ASP A C 1
ATOM 858 O O . ASP A 1 112 ? -18.196 -7.721 31.031 1.00 65.94 112 ASP A O 1
ATOM 862 N N . VAL A 1 113 ? -16.494 -6.566 30.133 1.00 63.22 113 VAL A N 1
ATOM 863 C CA . VAL A 1 113 ? -16.360 -5.630 31.268 1.00 63.22 113 VAL A CA 1
ATOM 864 C C . VAL A 1 113 ? -17.648 -4.829 31.509 1.00 63.22 113 VAL A C 1
ATOM 866 O O . VAL A 1 113 ? -18.081 -4.650 32.648 1.00 63.22 113 VAL A O 1
ATOM 869 N N . ALA A 1 114 ? -18.319 -4.354 30.457 1.00 69.94 114 ALA A N 1
ATOM 870 C CA . ALA A 1 114 ? -19.582 -3.627 30.597 1.00 69.94 114 ALA A CA 1
ATOM 871 C C . ALA A 1 114 ? -20.698 -4.519 31.167 1.00 69.94 114 ALA A C 1
ATOM 873 O O . ALA A 1 114 ? -21.534 -4.054 31.954 1.00 69.94 114 ALA A O 1
ATOM 874 N N . SER A 1 115 ? -20.715 -5.799 30.789 1.00 69.00 115 SER A N 1
ATOM 875 C CA . SER A 1 115 ? -21.641 -6.785 31.337 1.00 69.00 115 SER A CA 1
ATOM 876 C C . SER A 1 115 ? -21.351 -7.060 32.814 1.00 69.00 115 SER A C 1
ATOM 878 O O . SER A 1 115 ? -22.287 -7.086 33.618 1.00 69.00 115 SER A O 1
ATOM 880 N N . GLU A 1 116 ? -20.074 -7.138 33.189 1.00 67.19 116 GLU A N 1
ATOM 881 C CA . GLU A 1 116 ? -19.614 -7.361 34.557 1.00 67.19 116 GLU A CA 1
ATOM 882 C C . GLU A 1 116 ? -19.956 -6.166 35.462 1.00 67.19 116 GLU A C 1
ATOM 884 O O . GLU A 1 116 ? -20.566 -6.335 36.518 1.00 67.19 116 GLU A O 1
ATOM 889 N N . ILE A 1 117 ? -19.724 -4.931 35.002 1.00 71.00 117 ILE A N 1
ATOM 890 C CA . ILE A 1 117 ? -20.120 -3.705 35.719 1.00 71.00 117 ILE A CA 1
ATOM 891 C C . ILE A 1 117 ? -21.645 -3.618 35.865 1.00 71.00 117 ILE A C 1
ATOM 893 O O . ILE A 1 117 ? -22.161 -3.245 36.924 1.00 71.00 117 ILE A O 1
ATOM 897 N N . LYS A 1 118 ? -22.404 -3.958 34.816 1.00 71.56 118 LYS A N 1
ATOM 898 C CA . LYS A 1 118 ? -23.873 -3.941 34.864 1.00 71.56 118 LYS A CA 1
ATOM 899 C C . LYS A 1 118 ? -24.407 -4.972 35.857 1.00 71.56 118 LYS A C 1
ATOM 901 O O . LYS A 1 118 ? -25.345 -4.661 36.595 1.00 71.56 118 LYS A O 1
ATOM 906 N N . GLN A 1 119 ? -23.830 -6.171 35.889 1.00 71.06 119 GLN A N 1
ATOM 907 C CA . GLN A 1 119 ? -24.183 -7.203 36.863 1.00 71.06 119 GLN A CA 1
ATOM 908 C C . GLN A 1 119 ? -23.796 -6.788 38.285 1.00 71.06 119 GLN A C 1
ATOM 910 O O . GLN A 1 119 ? -24.640 -6.880 39.175 1.00 71.06 119 GLN A O 1
ATOM 915 N N . ALA A 1 120 ? -22.601 -6.227 38.489 1.00 70.00 120 ALA A N 1
ATOM 916 C CA . ALA A 1 120 ? -22.165 -5.695 39.778 1.00 70.00 120 ALA A CA 1
ATOM 917 C C . ALA A 1 120 ? -23.114 -4.599 40.290 1.00 70.00 120 ALA A C 1
ATOM 919 O O . ALA A 1 120 ? -23.577 -4.653 41.428 1.00 70.00 120 ALA A O 1
ATOM 920 N N . ARG A 1 121 ? -23.515 -3.653 39.429 1.00 73.31 121 ARG A N 1
ATOM 921 C CA . ARG A 1 121 ? -24.496 -2.613 39.778 1.00 73.31 121 ARG A CA 1
ATOM 922 C C . ARG A 1 121 ? -25.853 -3.205 40.167 1.00 73.31 121 ARG A C 1
ATOM 924 O O . ARG A 1 121 ? -26.484 -2.725 41.108 1.00 73.31 121 ARG A O 1
ATOM 931 N N . LYS A 1 122 ? -26.311 -4.238 39.455 1.00 70.12 122 LYS A N 1
ATOM 932 C CA . LYS A 1 122 ? -27.585 -4.915 39.743 1.00 70.12 122 LYS A CA 1
ATOM 933 C C . LYS A 1 122 ? -27.519 -5.699 41.061 1.00 70.12 122 LYS A C 1
ATOM 935 O O . LYS A 1 122 ? -28.468 -5.641 41.836 1.00 70.12 122 LYS A O 1
ATOM 940 N N . GLY A 1 123 ? -26.394 -6.357 41.345 1.00 68.44 123 GLY A N 1
ATOM 941 C CA . GLY A 1 123 ? -26.135 -7.047 42.612 1.00 68.44 123 GLY A CA 1
ATOM 942 C C . GLY A 1 123 ? -26.099 -6.094 43.810 1.00 68.44 123 GLY A C 1
ATOM 943 O O . GLY A 1 123 ? -26.768 -6.343 44.808 1.00 68.44 123 GLY A O 1
ATOM 944 N N . VAL A 1 124 ? -25.418 -4.951 43.684 1.00 68.38 124 VAL A N 1
ATOM 945 C CA . VAL A 1 124 ? -25.383 -3.908 44.729 1.00 68.38 124 VAL A CA 1
ATOM 946 C C . VAL A 1 124 ? -26.777 -3.327 44.995 1.00 68.38 124 VAL A C 1
ATOM 948 O O . VAL A 1 124 ? -27.131 -3.064 46.143 1.00 68.38 124 VAL A O 1
ATOM 951 N N . HIS A 1 125 ? -27.603 -3.161 43.959 1.00 66.75 125 HIS A N 1
ATOM 952 C CA . HIS A 1 125 ? -28.979 -2.692 44.129 1.00 66.75 125 HIS A CA 1
ATOM 953 C C . HIS A 1 125 ? -29.849 -3.695 44.905 1.00 66.75 125 HIS A C 1
ATOM 955 O O . HIS A 1 125 ? -30.574 -3.295 45.812 1.00 66.75 125 HIS A O 1
ATOM 961 N N . LEU A 1 126 ? -29.718 -4.993 44.610 1.00 66.88 126 LEU A N 1
ATOM 962 C CA . LEU A 1 126 ? -30.442 -6.058 45.314 1.00 66.88 126 LEU A CA 1
ATOM 963 C C . LEU A 1 126 ? -30.028 -6.175 46.791 1.00 66.88 126 LEU A C 1
ATOM 965 O O . LEU A 1 126 ? -30.886 -6.371 47.648 1.00 66.88 126 LEU A O 1
ATOM 969 N N . ILE A 1 127 ? -28.738 -6.006 47.105 1.00 67.38 127 ILE A N 1
ATOM 970 C CA . ILE A 1 127 ? -28.238 -6.007 48.492 1.00 67.38 127 ILE A CA 1
ATOM 971 C C . ILE A 1 127 ? -28.807 -4.818 49.279 1.00 67.38 127 ILE A C 1
ATOM 973 O O . ILE A 1 127 ? -29.273 -4.990 50.406 1.00 67.38 127 ILE A O 1
ATOM 977 N N . ASN A 1 128 ? -28.836 -3.627 48.675 1.00 61.09 128 ASN A N 1
ATOM 978 C CA . ASN A 1 128 ? -29.405 -2.438 49.312 1.00 61.09 128 ASN A CA 1
ATOM 979 C C . ASN A 1 128 ? -30.923 -2.551 49.530 1.00 61.09 128 ASN A C 1
ATOM 981 O O . ASN A 1 128 ? -31.424 -2.104 50.562 1.00 61.09 128 ASN A O 1
ATOM 985 N N . GLU A 1 129 ? -31.671 -3.173 48.612 1.00 61.69 129 GLU A N 1
ATOM 986 C CA . GLU A 1 129 ? -33.097 -3.452 48.839 1.00 61.69 129 GLU A CA 1
ATOM 987 C C . GLU A 1 129 ? -33.329 -4.491 49.945 1.00 61.69 129 GLU A C 1
ATOM 989 O O . GLU A 1 129 ? -34.249 -4.329 50.750 1.00 61.69 129 GLU A O 1
ATOM 994 N N . ALA A 1 130 ? -32.487 -5.525 50.032 1.00 61.66 130 ALA A N 1
ATOM 995 C CA . ALA A 1 130 ? -32.574 -6.542 51.079 1.00 61.66 130 ALA A CA 1
ATOM 996 C C . ALA A 1 130 ? -32.266 -5.970 52.477 1.00 61.66 130 ALA A C 1
ATOM 998 O O . ALA A 1 130 ? -32.983 -6.269 53.435 1.00 61.66 130 ALA A O 1
ATOM 999 N N . GLN A 1 131 ? -31.266 -5.088 52.597 1.00 59.25 131 GLN A N 1
ATOM 1000 C CA . GLN A 1 131 ? -31.000 -4.377 53.853 1.00 59.25 131 GLN A CA 1
ATOM 1001 C C . GLN A 1 131 ? -32.125 -3.404 54.221 1.00 59.25 131 GLN A C 1
ATOM 1003 O O . GLN A 1 131 ? -32.505 -3.331 55.384 1.00 59.25 131 GLN A O 1
ATOM 1008 N N . LYS A 1 132 ? -32.729 -2.713 53.245 1.00 56.41 132 LYS A N 1
ATOM 1009 C CA . LYS A 1 132 ? -33.865 -1.811 53.498 1.00 56.41 132 LYS A CA 1
ATOM 1010 C C . LYS A 1 132 ? -35.135 -2.552 53.947 1.00 56.41 132 LYS A C 1
ATOM 1012 O O . LYS A 1 132 ? -35.945 -1.985 54.673 1.00 56.41 132 LYS A O 1
ATOM 1017 N N . LYS A 1 133 ? -35.318 -3.811 53.527 1.00 57.88 133 LYS A N 1
ATOM 1018 C CA . LYS A 1 133 ? -36.432 -4.683 53.947 1.00 57.88 133 LYS A CA 1
ATOM 1019 C C . LYS A 1 133 ? -36.208 -5.417 55.269 1.00 57.88 133 LYS A C 1
ATOM 1021 O O . LYS A 1 133 ? -37.121 -6.111 55.707 1.00 57.88 133 LYS A O 1
ATOM 1026 N N . THR A 1 134 ? -35.060 -5.234 55.919 1.00 55.00 134 THR A N 1
ATOM 1027 C CA . THR A 1 134 ? -34.820 -5.746 57.273 1.00 55.00 134 THR A CA 1
ATOM 1028 C C . THR A 1 134 ? -34.771 -4.562 58.248 1.00 55.00 134 THR A C 1
ATOM 1030 O O . THR A 1 134 ? -33.682 -4.143 58.635 1.00 55.00 134 THR A O 1
ATOM 1033 N N . PRO A 1 135 ? -35.916 -3.948 58.611 1.00 54.25 135 PRO A N 1
ATOM 1034 C CA . PRO A 1 135 ? -35.940 -2.950 59.663 1.00 54.25 135 PRO A CA 1
ATOM 1035 C C . PRO A 1 135 ? -35.826 -3.665 61.009 1.00 54.25 135 PRO A C 1
ATOM 1037 O O . PRO A 1 135 ? -36.672 -4.479 61.359 1.00 54.25 135 PRO A O 1
ATOM 1040 N N . ASP A 1 136 ? -34.740 -3.383 61.719 1.00 57.75 136 ASP A N 1
ATOM 1041 C CA . ASP A 1 136 ? -34.792 -2.843 63.082 1.00 57.75 136 ASP A CA 1
ATOM 1042 C C . ASP A 1 136 ? -35.759 -3.497 64.098 1.00 57.75 136 ASP A C 1
ATOM 1044 O O . ASP A 1 136 ? -36.342 -2.815 64.934 1.00 57.75 136 ASP A O 1
ATOM 1048 N N . ASP A 1 137 ? -35.921 -4.823 64.078 1.00 55.03 137 ASP A N 1
ATOM 1049 C CA . ASP A 1 137 ? -36.637 -5.548 65.138 1.00 55.03 137 ASP A CA 1
ATOM 1050 C C . ASP A 1 137 ? -35.657 -6.141 66.155 1.00 55.03 137 ASP A C 1
ATOM 1052 O O . ASP A 1 137 ? -35.400 -7.345 66.199 1.00 55.03 137 ASP A O 1
ATOM 1056 N N . LYS A 1 138 ? -35.036 -5.265 66.951 1.00 56.78 138 LYS A N 1
ATOM 1057 C CA . LYS A 1 138 ? -34.385 -5.643 68.214 1.00 56.78 138 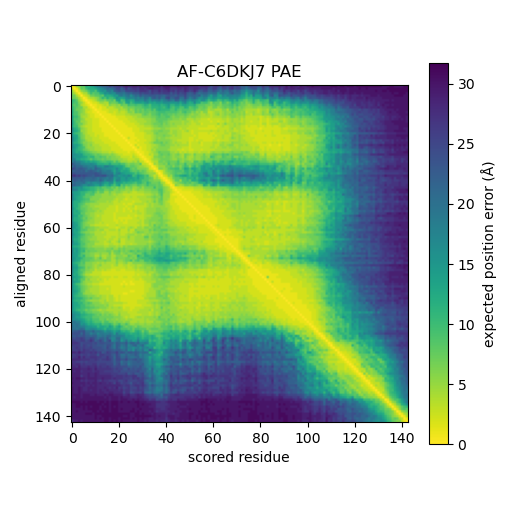LYS A CA 1
ATOM 1058 C C . LYS A 1 138 ? -34.612 -4.569 69.275 1.00 56.78 138 LYS A C 1
ATOM 1060 O O . LYS A 1 138 ? -33.663 -3.949 69.747 1.00 56.78 138 LYS A O 1
ATOM 1065 N N . THR A 1 139 ? -35.864 -4.383 69.688 1.00 58.50 139 THR A N 1
ATOM 1066 C CA . THR A 1 139 ? -36.151 -3.731 70.977 1.00 58.50 139 THR A CA 1
ATOM 1067 C C . THR A 1 139 ? -36.404 -4.830 72.015 1.00 58.50 139 THR A C 1
ATOM 1069 O O . THR A 1 139 ? -37.369 -5.578 71.857 1.00 58.50 139 THR A O 1
ATOM 1072 N N . PRO A 1 140 ? -35.563 -5.001 73.054 1.00 62.59 140 PRO A N 1
ATOM 1073 C CA . PRO A 1 140 ? -35.846 -5.968 74.110 1.00 62.59 140 PRO A CA 1
ATOM 1074 C C . PRO A 1 140 ? -37.034 -5.478 74.953 1.00 62.59 140 PRO A C 1
ATOM 1076 O O . PRO A 1 140 ? -37.127 -4.272 75.201 1.00 62.59 140 PRO A O 1
ATOM 1079 N N . PRO A 1 141 ? -37.920 -6.367 75.438 1.00 58.12 141 PRO A N 1
ATOM 1080 C CA . PRO A 1 141 ? -38.962 -5.961 76.368 1.00 58.12 141 PRO A CA 1
ATOM 1081 C C . PRO A 1 141 ? -38.304 -5.539 77.687 1.00 58.12 141 PRO A C 1
ATOM 1083 O O . PRO A 1 141 ? -37.526 -6.295 78.274 1.00 58.12 141 PRO A O 1
ATOM 1086 N N . ALA A 1 142 ? -38.579 -4.308 78.119 1.00 60.38 142 ALA A N 1
ATOM 1087 C CA . ALA A 1 142 ? -38.160 -3.821 79.427 1.00 60.38 142 ALA A CA 1
ATOM 1088 C C . ALA A 1 142 ? -38.970 -4.535 80.531 1.00 60.38 142 ALA A C 1
ATOM 1090 O O . ALA A 1 142 ? -40.169 -4.754 80.327 1.00 60.38 142 ALA A O 1
ATOM 1091 N N . PRO A 1 143 ? -38.333 -4.924 81.651 1.00 62.62 143 PRO A N 1
ATOM 1092 C CA . PRO A 1 143 ? -39.008 -5.536 82.794 1.00 62.62 143 PRO A CA 1
ATOM 1093 C C . PRO A 1 143 ? -39.879 -4.546 83.578 1.00 62.62 143 PRO A C 1
ATOM 1095 O O . PRO A 1 143 ? -39.558 -3.334 83.581 1.00 62.62 143 PRO A O 1
#

Nearest PDB structures (foldseek):
  5nx5-assembly1_B  TM=3.113E-01  e=8.394E+00  Streptomyces clavuligerus

Sequence (143 aa):
MDTSQLPIIYDILISDIIASVAGLFGGLSISFFWRPQKLNNYDKFIAALIIIIISISAAFSLVGIIAELLHVNISKMENAIGLGYLVGAISVGLVTLLANFFSYRENNDILDVASEIKQARKGVHLINEAQKKTPDDKTPPAP

Organism: Pectobacterium carotovorum subsp. carotovorum (strain PC1) (NCBI:txid561230)

Secondary structure (DSSP, 8-state):
--TTHHHHHHHHHHHHHHHHHHHHHHHHHHHHH---GGGGSS-HHHHHHHHHHHHHHHHHHHHHHHHHHTT--TTSHHHHHHHHHHHHHHHHHHHHHHHHHHHHHHHHHHHHHHHHHHHHHHHHHHHHHHHHTS-----PPP-

Mean predicted aligned error: 13.4 Å

pLDDT: mean 77.36, std 12.1, range [50.94, 93.31]

Foldseek 3Di:
DDPVVVVVVVLVVVLLVLLLVLLLVLLVVLCVVQPAPVCVVPDPVVSNVVLSVQSSVQSNPCLVVVCVVVVHDSSPSVSSNVSSNNRSNVRNVVVRVVSNVVVVVVVVVVVVVVVVVVVVVVVVVVVVVVVVVDDDPDDDDDD